Protein AF-W7CPM2-F1 (afdb_monomer)

Sequence (118 aa):
MKKMAGLLVVALLLMTVLVACGNESSSKESDKKEDKTLVVYSPNSENIVNTLIPMFEDETGIKVELVSAGTGELLKRISSEKDKPYADVMFGGLNKSKLTDENLFEKYTSKNEALYHN

Nearest PDB structures (foldseek):
  6wce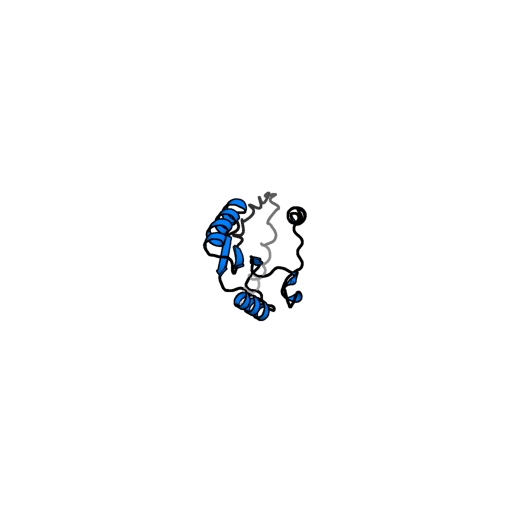-assembly1_A  TM=9.365E-01  e=3.443E-04  Actinobacillus pleuropneumoniae
  4r74-assembly4_D  TM=9.403E-01  e=7.827E-04  Actinobacillus pleuropneumoniae
  6ivy-assembly1_A  TM=9.474E-01  e=2.040E-03  Pseudomonas aeruginosa PAO1
  6g7q-assembly1_B  TM=8.764E-01  e=2.340E-03  Trichodesmium erythraeum IMS101
  4elq-assembly1_A  TM=9.195E-01  e=4.967E-03  Thermus thermophilus HB8

Organism: NCBI:txid1265861

Structure (mmCIF, N/CA/C/O backbone):
data_AF-W7CPM2-F1
#
_entry.id   AF-W7CPM2-F1
#
loop_
_atom_site.group_PDB
_atom_site.id
_atom_site.type_symbol
_atom_site.label_atom_id
_atom_site.label_alt_id
_atom_site.label_comp_id
_atom_site.label_asym_id
_atom_site.label_entity_id
_atom_site.label_seq_id
_atom_site.pdbx_PDB_ins_code
_atom_site.Cartn_x
_atom_site.Cartn_y
_atom_site.Cartn_z
_atom_site.occupancy
_atom_site.B_iso_or_equiv
_atom_site.auth_seq_id
_atom_site.auth_comp_id
_atom_site.auth_asym_id
_atom_site.auth_atom_id
_atom_site.pdbx_PDB_model_num
ATOM 1 N N . MET A 1 1 ? -58.188 -52.417 29.799 1.00 43.62 1 MET A N 1
ATOM 2 C CA . MET A 1 1 ? -57.808 -51.910 28.463 1.00 43.62 1 MET A CA 1
ATOM 3 C C . MET A 1 1 ? -56.679 -50.904 28.661 1.00 43.62 1 MET A C 1
ATOM 5 O O . MET A 1 1 ? -56.925 -49.798 29.107 1.00 43.62 1 MET A O 1
ATOM 9 N N . LYS A 1 2 ? -55.425 -51.356 28.528 1.00 46.09 2 LYS A N 1
ATOM 10 C CA . LYS A 1 2 ? -54.220 -50.741 29.133 1.00 46.09 2 LYS A CA 1
ATOM 11 C C . LYS A 1 2 ? -53.235 -50.186 28.084 1.00 46.09 2 LYS A C 1
ATOM 13 O O . LYS A 1 2 ? -52.028 -50.237 28.281 1.00 46.09 2 LYS A O 1
ATOM 18 N N . LYS A 1 3 ? -53.726 -49.751 26.919 1.00 52.34 3 LYS A N 1
ATOM 19 C CA . LYS A 1 3 ? -52.886 -49.446 25.742 1.00 52.34 3 LYS A CA 1
ATOM 20 C C . LYS A 1 3 ? -53.403 -48.237 24.939 1.00 52.34 3 LYS A C 1
ATOM 22 O O . LYS A 1 3 ? -53.434 -48.302 23.724 1.00 52.34 3 LYS A O 1
ATOM 27 N N . MET A 1 4 ? -53.876 -47.166 25.581 1.00 56.81 4 MET A N 1
ATOM 28 C CA . MET A 1 4 ? -54.359 -45.964 24.859 1.00 56.81 4 MET A CA 1
ATOM 29 C C . MET A 1 4 ? -53.960 -44.633 25.527 1.00 56.81 4 MET A C 1
ATOM 31 O O . MET A 1 4 ? -54.477 -43.587 25.168 1.00 56.81 4 MET A O 1
ATOM 35 N N . ALA A 1 5 ? -53.032 -44.641 26.491 1.00 50.94 5 ALA A N 1
ATOM 36 C CA . ALA A 1 5 ? -52.630 -43.427 27.217 1.00 50.94 5 ALA A CA 1
ATOM 37 C C . ALA A 1 5 ? -51.413 -42.694 26.606 1.00 50.94 5 ALA A C 1
ATOM 39 O O . ALA A 1 5 ? -50.994 -41.668 27.124 1.00 50.94 5 ALA A O 1
ATOM 40 N N . GLY A 1 6 ? -50.825 -43.213 25.521 1.00 49.91 6 GLY A N 1
ATOM 41 C CA . GLY A 1 6 ? -49.557 -42.709 24.973 1.00 49.91 6 GLY A CA 1
ATOM 42 C C . GLY A 1 6 ? -49.665 -41.650 23.871 1.00 49.91 6 GLY A C 1
ATOM 43 O O . GLY A 1 6 ? -48.640 -41.119 23.466 1.00 49.91 6 GLY A O 1
ATOM 44 N N . LEU A 1 7 ? -50.866 -41.340 23.366 1.00 49.47 7 LEU A N 1
ATOM 45 C CA . LEU A 1 7 ? -51.028 -40.533 22.143 1.00 49.47 7 LEU A CA 1
ATOM 46 C C . LEU A 1 7 ? -51.608 -39.124 22.369 1.00 49.47 7 LEU A C 1
ATOM 48 O O . LEU A 1 7 ? -51.931 -38.436 21.410 1.00 49.47 7 LEU A O 1
ATOM 52 N N . LEU A 1 8 ? -51.729 -38.673 23.621 1.00 48.66 8 LEU A N 1
ATOM 53 C CA . LEU A 1 8 ? -52.267 -37.341 23.952 1.00 48.66 8 LEU A CA 1
ATOM 54 C C . LEU A 1 8 ? -51.222 -36.354 24.498 1.00 48.66 8 LEU A C 1
ATOM 56 O O . LEU A 1 8 ? -51.525 -35.178 24.655 1.00 48.66 8 LEU A O 1
ATOM 60 N N . VAL A 1 9 ? -49.979 -36.791 24.725 1.00 51.22 9 VAL A N 1
ATOM 61 C CA . VAL A 1 9 ? -48.907 -35.930 25.270 1.00 51.22 9 VAL A CA 1
ATOM 62 C C . VAL A 1 9 ? -48.125 -35.192 24.169 1.00 51.22 9 VAL A C 1
ATOM 64 O O . VAL A 1 9 ? -47.523 -34.157 24.428 1.00 51.22 9 VAL A O 1
ATOM 67 N N . VAL A 1 10 ? -48.187 -35.651 22.914 1.00 51.94 10 VAL A N 1
ATOM 68 C CA . VAL A 1 10 ? -47.425 -35.057 21.792 1.00 51.94 10 VAL A CA 1
ATOM 69 C C . VAL A 1 10 ? -48.142 -33.857 21.147 1.00 51.94 10 VAL A C 1
ATOM 71 O O . VAL A 1 10 ? -47.500 -33.015 20.529 1.00 51.94 10 VAL A O 1
ATOM 74 N N . ALA A 1 11 ? -49.457 -33.709 21.339 1.00 49.94 11 ALA A N 1
ATOM 75 C CA . ALA A 1 11 ? -50.237 -32.622 20.733 1.00 49.94 11 ALA A CA 1
ATOM 76 C C . ALA A 1 11 ? -50.212 -31.300 21.530 1.00 49.94 11 ALA A C 1
ATOM 78 O O . ALA A 1 11 ? -50.612 -30.267 21.001 1.00 49.94 11 ALA A O 1
ATOM 79 N N . LEU A 1 12 ? -49.732 -31.305 22.780 1.00 48.59 12 LEU A N 1
ATOM 80 C CA . LEU A 1 12 ? -49.736 -30.117 23.647 1.00 48.59 12 LEU A CA 1
ATOM 81 C C . LEU A 1 12 ? -48.452 -29.269 23.570 1.00 48.59 12 LEU A C 1
ATOM 83 O O . LEU A 1 12 ? -48.414 -28.184 24.142 1.00 48.59 12 LEU A O 1
ATOM 87 N N . LEU A 1 13 ? -47.413 -29.727 22.861 1.00 49.66 13 LEU A N 1
ATOM 88 C CA . LEU A 1 13 ? -46.120 -29.027 22.766 1.00 49.66 13 LEU A CA 1
ATOM 89 C C . LEU A 1 13 ? -45.984 -28.075 21.562 1.00 49.66 13 LEU A C 1
ATOM 91 O O . LEU A 1 13 ? -44.937 -27.459 21.389 1.00 49.66 13 LEU A O 1
ATOM 95 N N . LEU A 1 14 ? -47.020 -27.926 20.733 1.00 52.00 14 LEU A N 1
ATOM 96 C CA . LEU A 1 14 ? -46.934 -27.215 19.447 1.00 52.00 14 LEU A CA 1
ATOM 97 C C . LEU A 1 14 ? -47.541 -25.797 19.433 1.00 52.00 14 LEU A C 1
ATOM 99 O O . LEU A 1 14 ? -47.642 -25.208 18.363 1.00 52.00 14 LEU A O 1
ATOM 103 N N . MET A 1 15 ? -47.924 -25.216 20.580 1.00 55.78 15 MET A N 1
ATOM 104 C CA . MET A 1 15 ? -48.653 -23.928 20.608 1.00 55.78 15 MET A CA 1
ATOM 105 C C . MET A 1 15 ? -47.973 -22.742 21.319 1.00 55.78 15 MET A C 1
ATOM 107 O O . MET A 1 15 ? -48.601 -21.696 21.448 1.00 55.78 15 MET A O 1
ATOM 111 N N . THR A 1 16 ? -46.706 -22.810 21.742 1.00 55.41 16 THR A N 1
ATOM 112 C CA . THR A 1 16 ? -46.106 -21.724 22.558 1.00 55.41 16 THR A CA 1
ATOM 113 C C . THR A 1 16 ? -45.045 -20.851 21.877 1.00 55.41 16 THR A C 1
ATOM 115 O O . THR A 1 16 ? -44.233 -20.270 22.586 1.00 55.41 16 THR A O 1
ATOM 118 N N . VAL A 1 17 ? -45.015 -20.694 20.544 1.00 55.47 17 VAL A N 1
ATOM 119 C CA . VAL A 1 17 ? -43.957 -19.868 19.898 1.00 55.47 17 VAL A CA 1
ATOM 120 C C . VAL A 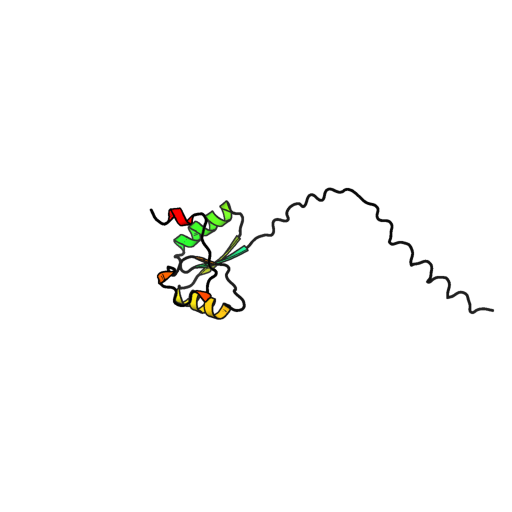1 17 ? -44.443 -18.659 19.088 1.00 55.47 17 VAL A C 1
ATOM 122 O O . VAL A 1 17 ? -43.673 -18.085 18.330 1.00 55.47 17 VAL A O 1
ATOM 125 N N . LEU A 1 18 ? -45.689 -18.206 19.255 1.00 52.84 18 LEU A N 1
ATOM 126 C CA . LEU A 1 18 ? -46.211 -17.042 18.512 1.00 52.84 18 LEU A CA 1
ATOM 127 C C . LEU A 1 18 ? -46.810 -15.950 19.410 1.00 52.84 18 LEU A C 1
ATOM 129 O O . LEU A 1 18 ? -47.837 -15.366 19.085 1.00 52.84 18 LEU A O 1
ATOM 133 N N . VAL A 1 19 ? -46.149 -15.642 20.529 1.00 59.84 19 VAL A N 1
ATOM 134 C CA . VAL A 1 19 ? -46.369 -14.384 21.263 1.00 59.84 19 VAL A CA 1
ATOM 135 C C . VAL A 1 19 ? -45.017 -13.829 21.709 1.00 59.84 19 VAL A C 1
ATOM 137 O O . VAL A 1 19 ? -44.574 -14.033 22.833 1.00 59.84 19 VAL A O 1
ATOM 140 N N . ALA A 1 20 ? -44.356 -13.118 20.801 1.00 48.28 20 ALA A N 1
ATOM 141 C CA . ALA A 1 20 ? -43.411 -12.069 21.158 1.00 48.28 20 ALA A CA 1
ATOM 142 C C . ALA A 1 20 ? -43.909 -10.800 20.465 1.00 48.28 20 ALA A C 1
ATOM 144 O O . ALA A 1 20 ? -43.677 -10.574 19.279 1.00 48.28 20 ALA A O 1
ATOM 145 N N . CYS A 1 21 ? -44.719 -10.058 21.220 1.00 51.09 21 CYS A N 1
ATOM 146 C CA . CYS A 1 21 ? -45.220 -8.738 20.884 1.00 51.09 21 CYS A CA 1
ATOM 147 C C . CYS A 1 21 ? -44.100 -7.818 20.409 1.00 51.09 21 CYS A C 1
ATOM 149 O O . CYS A 1 21 ? -42.950 -7.929 20.837 1.00 51.09 21 CYS A O 1
ATOM 151 N N . GLY A 1 22 ? -44.502 -6.847 19.590 1.00 54.41 22 GLY A N 1
ATOM 152 C CA . GLY A 1 22 ? -43.703 -5.675 19.309 1.00 54.41 22 GLY A CA 1
ATOM 153 C C . GLY A 1 22 ? -43.151 -5.077 20.597 1.00 54.41 22 GLY A C 1
ATOM 154 O O . GLY A 1 22 ? -43.870 -4.859 21.571 1.00 54.41 22 GLY A O 1
ATOM 155 N N . ASN A 1 23 ? -41.857 -4.810 20.559 1.00 41.62 23 ASN A N 1
ATOM 156 C CA . ASN A 1 23 ? -41.255 -3.789 21.374 1.00 41.62 23 ASN A CA 1
ATOM 157 C C . ASN A 1 23 ? -40.518 -2.886 20.400 1.00 41.62 23 ASN A C 1
ATOM 159 O O . ASN A 1 23 ? -39.572 -3.303 19.732 1.00 41.62 23 ASN A O 1
ATOM 163 N N . GLU A 1 24 ? -41.017 -1.664 20.309 1.00 51.41 24 GLU A N 1
ATOM 164 C CA . GLU A 1 24 ? -40.387 -0.499 19.715 1.00 51.41 24 GLU A CA 1
ATOM 165 C C . GLU A 1 24 ? -39.108 -0.216 20.515 1.00 51.41 24 GLU A C 1
ATOM 167 O O . GLU A 1 24 ? -39.029 0.643 21.384 1.00 51.41 24 GLU A O 1
ATOM 172 N N . SER A 1 25 ? -38.107 -1.061 20.309 1.00 37.50 25 SER A N 1
ATOM 173 C CA . SER A 1 25 ? -36.750 -0.822 20.747 1.00 37.50 25 SER A CA 1
ATOM 174 C C . SER A 1 25 ? -36.068 -0.244 19.539 1.00 37.50 25 SER A C 1
ATOM 176 O O . SER A 1 25 ? -35.702 -0.978 18.625 1.00 37.50 25 SER A O 1
ATOM 178 N N . SER A 1 26 ? -35.940 1.080 19.539 1.00 44.62 26 SER A N 1
ATOM 179 C CA . SER A 1 26 ? -34.901 1.781 18.809 1.00 44.62 26 SER A CA 1
ATOM 180 C C . SER A 1 26 ? -33.600 1.030 19.053 1.00 44.62 26 SER A C 1
ATOM 182 O O . SER A 1 26 ? -32.915 1.246 20.057 1.00 44.62 26 SER A O 1
ATOM 184 N N . SER A 1 27 ? -33.282 0.101 18.156 1.00 40.88 27 SER A N 1
ATOM 185 C CA . SER A 1 27 ? -31.939 -0.391 17.980 1.00 40.88 27 SER A CA 1
ATOM 186 C C . SER A 1 27 ? -31.174 0.851 17.572 1.00 40.88 27 SER A C 1
ATOM 188 O O . SER A 1 27 ? -31.140 1.233 16.405 1.00 40.88 27 SER A O 1
ATOM 190 N N . LYS A 1 28 ? -30.602 1.529 18.572 1.00 45.47 28 LYS A N 1
ATOM 191 C CA . LYS A 1 28 ? -29.300 2.141 18.396 1.00 45.47 28 LYS A CA 1
ATOM 192 C C . LYS A 1 28 ? -28.450 1.008 17.854 1.00 45.47 28 LYS A C 1
ATOM 194 O O . LYS A 1 28 ? -27.941 0.184 18.609 1.00 45.47 28 LYS A O 1
ATOM 199 N N . GLU A 1 29 ? -28.408 0.936 16.533 1.00 42.84 29 GLU A N 1
ATOM 200 C CA . GLU A 1 29 ? -27.273 0.456 15.788 1.00 42.84 29 GLU A CA 1
ATOM 201 C C . GLU A 1 29 ? -26.127 1.320 16.305 1.00 42.84 29 GLU A C 1
ATOM 203 O O . GLU A 1 29 ? -25.846 2.417 15.839 1.00 42.84 29 GLU A O 1
ATOM 208 N N . SER A 1 30 ? -25.576 0.907 17.446 1.00 44.12 30 SER A N 1
ATOM 209 C CA . SER A 1 30 ? -24.207 1.211 17.765 1.00 44.12 30 SER A CA 1
ATOM 210 C C . SER A 1 30 ? -23.471 0.614 16.589 1.00 44.12 30 SER A C 1
ATOM 212 O O . SER A 1 30 ? -23.345 -0.614 16.539 1.00 44.12 30 SER A O 1
ATOM 214 N N . ASP A 1 31 ? -23.127 1.466 15.621 1.00 49.66 31 ASP A N 1
ATOM 215 C CA . ASP A 1 31 ? -22.170 1.176 14.571 1.00 49.66 31 ASP A CA 1
ATOM 216 C C . ASP A 1 31 ? -21.072 0.359 15.239 1.00 49.66 31 ASP A C 1
ATOM 218 O O . ASP A 1 31 ? -20.265 0.880 16.020 1.00 49.66 31 ASP A O 1
ATOM 222 N N . LYS A 1 32 ? -21.095 -0.961 15.031 1.00 50.62 32 LYS A N 1
ATOM 223 C CA . LYS A 1 32 ? -19.922 -1.763 15.314 1.00 50.62 32 LYS A CA 1
ATOM 224 C C . LYS A 1 32 ? -18.904 -1.147 14.379 1.00 50.62 32 LYS A C 1
ATOM 226 O O . LYS A 1 32 ? -19.011 -1.322 13.170 1.00 50.62 32 LYS A O 1
ATOM 231 N N . LYS A 1 33 ? -17.975 -0.366 14.935 1.00 58.69 33 LYS A N 1
ATOM 232 C CA . LYS A 1 33 ? -16.716 -0.064 14.272 1.00 58.69 33 LYS A CA 1
ATOM 233 C C . LYS A 1 33 ? -16.137 -1.432 13.936 1.00 58.69 33 LYS A C 1
ATOM 235 O O . LYS A 1 33 ? -15.576 -2.095 14.799 1.00 58.69 33 LYS A O 1
ATOM 240 N N . GLU A 1 34 ? -16.408 -1.913 12.729 1.00 66.62 34 GLU A N 1
ATOM 241 C CA . GLU A 1 34 ? -15.594 -2.957 12.149 1.00 66.62 34 GLU A CA 1
ATOM 242 C C . GLU A 1 34 ? -14.190 -2.377 12.140 1.00 66.62 34 GLU A C 1
ATOM 244 O O . GLU A 1 34 ? -13.969 -1.281 11.615 1.00 66.62 34 GLU A O 1
ATOM 249 N N . ASP A 1 35 ? -13.277 -3.067 12.813 1.00 74.38 35 ASP A N 1
ATOM 250 C CA . ASP A 1 35 ? -11.861 -2.759 12.749 1.00 74.38 35 ASP A CA 1
ATOM 251 C C . ASP A 1 35 ? -11.441 -2.970 11.291 1.00 74.38 35 ASP A C 1
ATOM 253 O O . ASP A 1 35 ? -11.225 -4.091 10.831 1.00 74.38 35 ASP A O 1
ATOM 257 N N . LYS A 1 36 ? -11.451 -1.878 10.522 1.00 88.06 36 LYS A N 1
ATOM 258 C CA . LYS A 1 36 ? -11.094 -1.877 9.106 1.00 88.06 36 LYS A CA 1
ATOM 259 C C . LYS A 1 36 ? -9.578 -1.920 9.011 1.00 88.06 36 LYS A C 1
ATOM 261 O O . LYS A 1 36 ? -8.909 -0.982 9.446 1.00 88.06 36 LYS A O 1
ATOM 266 N N . THR A 1 37 ? -9.066 -2.991 8.418 1.00 97.12 37 THR A N 1
ATOM 267 C CA . THR A 1 37 ? -7.659 -3.124 8.039 1.00 97.12 37 THR A CA 1
ATOM 268 C C . THR A 1 37 ? -7.532 -2.949 6.531 1.00 97.12 37 THR A C 1
ATOM 270 O O . THR A 1 37 ? -8.320 -3.517 5.782 1.00 97.12 37 THR A O 1
ATOM 273 N N . LEU A 1 38 ? -6.547 -2.163 6.108 1.00 98.00 38 LEU A N 1
ATOM 274 C CA . LEU A 1 38 ? -6.133 -1.952 4.728 1.00 98.00 38 LEU A CA 1
ATOM 275 C C . LEU A 1 38 ? -4.779 -2.637 4.513 1.00 98.00 38 LEU A C 1
ATOM 277 O O . LEU A 1 38 ? -3.795 -2.287 5.168 1.00 98.00 38 LEU A O 1
ATOM 281 N N . VAL A 1 39 ? -4.706 -3.586 3.587 1.00 98.44 39 VAL A N 1
ATOM 282 C CA . VAL A 1 39 ? -3.462 -4.261 3.212 1.00 98.44 39 VAL A CA 1
ATOM 283 C C . VAL A 1 39 ? -2.775 -3.469 2.100 1.00 98.44 39 VAL A C 1
ATOM 285 O O . VAL A 1 39 ? -3.301 -3.307 0.996 1.00 98.44 39 VAL A O 1
ATOM 288 N N . VAL A 1 40 ? -1.571 -2.976 2.383 1.00 98.38 40 VAL A N 1
ATOM 289 C CA . VAL A 1 40 ? -0.820 -2.071 1.509 1.00 98.38 40 VAL A CA 1
ATOM 290 C C . VAL A 1 40 ? 0.460 -2.738 1.030 1.00 98.38 40 VAL A C 1
ATOM 292 O O . VAL A 1 40 ? 1.333 -3.096 1.821 1.00 98.38 40 VAL A O 1
ATOM 295 N N . TYR A 1 41 ? 0.619 -2.835 -0.287 1.00 98.25 41 TYR A N 1
ATOM 296 C CA . TYR A 1 41 ? 1.892 -3.180 -0.919 1.00 98.25 41 TYR A CA 1
ATOM 297 C C . TYR A 1 41 ? 2.666 -1.904 -1.222 1.00 98.25 41 TYR A C 1
ATOM 299 O O . TYR A 1 41 ? 2.148 -1.020 -1.903 1.00 98.25 41 TYR A O 1
ATOM 307 N N . SER A 1 42 ? 3.909 -1.780 -0.755 1.00 98.06 42 SER A N 1
ATOM 308 C CA . SER A 1 42 ? 4.696 -0.572 -1.023 1.00 98.06 42 SER A CA 1
ATOM 309 C C . SER A 1 42 ? 6.178 -0.853 -1.267 1.00 98.06 42 SER A C 1
ATOM 311 O O . SER A 1 42 ? 6.803 -1.550 -0.474 1.00 98.06 42 SER A O 1
ATOM 313 N N . PRO A 1 43 ? 6.771 -0.275 -2.329 1.00 97.56 43 PRO A N 1
ATOM 314 C CA . PRO A 1 43 ? 8.215 -0.243 -2.526 1.00 97.56 43 PRO A CA 1
ATOM 315 C C . PRO A 1 43 ? 8.863 1.042 -1.992 1.00 97.56 43 PRO A C 1
ATOM 317 O O . PRO A 1 43 ? 10.035 1.298 -2.271 1.00 97.56 43 PRO A O 1
ATOM 320 N N . ASN A 1 44 ? 8.106 1.899 -1.300 1.00 97.75 44 ASN A N 1
ATOM 321 C CA . ASN A 1 44 ? 8.642 3.135 -0.742 1.00 97.75 44 ASN A CA 1
ATOM 322 C C . ASN A 1 44 ? 9.680 2.845 0.350 1.00 97.75 44 ASN A C 1
ATOM 324 O O . ASN A 1 44 ? 9.673 1.792 0.985 1.00 97.75 44 ASN A O 1
ATOM 328 N N . SER A 1 45 ? 10.572 3.809 0.584 1.00 97.31 45 SER A N 1
ATOM 329 C CA . SER A 1 45 ? 11.560 3.697 1.655 1.00 97.31 45 SER A CA 1
ATOM 330 C C . SER A 1 45 ? 10.888 3.623 3.026 1.00 97.31 45 SER A C 1
ATOM 332 O O . SER A 1 45 ? 9.821 4.204 3.237 1.00 97.31 45 SER A O 1
ATOM 334 N N . GLU A 1 46 ? 11.561 2.976 3.980 1.00 96.25 46 GLU A N 1
ATOM 335 C CA . GLU A 1 46 ? 11.094 2.862 5.368 1.00 96.25 46 GLU A CA 1
ATOM 336 C C . GLU A 1 46 ? 10.723 4.220 5.972 1.00 96.25 46 GLU A C 1
ATOM 338 O O . GLU A 1 46 ? 9.700 4.344 6.634 1.00 96.25 46 GLU A O 1
ATOM 343 N N . ASN A 1 47 ? 11.502 5.267 5.681 1.00 97.69 47 ASN A N 1
ATOM 344 C CA . ASN A 1 47 ? 11.224 6.614 6.178 1.00 97.69 47 ASN A CA 1
ATOM 345 C C . ASN A 1 47 ? 9.857 7.150 5.708 1.00 97.69 47 ASN A C 1
ATOM 347 O O . ASN A 1 47 ? 9.136 7.772 6.483 1.00 97.69 47 ASN A O 1
ATOM 351 N N . ILE A 1 48 ? 9.481 6.898 4.449 1.00 97.31 48 ILE A N 1
ATOM 352 C CA . ILE A 1 48 ? 8.189 7.339 3.908 1.00 97.31 48 ILE A CA 1
ATOM 353 C C . ILE A 1 48 ? 7.053 6.564 4.577 1.00 97.31 48 ILE A C 1
ATOM 355 O O . ILE A 1 48 ? 6.114 7.176 5.083 1.00 97.31 48 ILE A O 1
ATOM 359 N N . VAL A 1 49 ? 7.133 5.231 4.608 1.00 97.38 49 VAL A N 1
ATOM 360 C CA . VAL A 1 49 ? 6.040 4.400 5.142 1.00 97.38 49 VAL A CA 1
ATOM 361 C C . VAL A 1 49 ? 5.874 4.568 6.653 1.00 97.38 49 VAL A C 1
ATOM 363 O O . VAL A 1 49 ? 4.748 4.728 7.110 1.00 97.38 49 VAL A O 1
ATOM 366 N N . ASN A 1 50 ? 6.968 4.664 7.416 1.00 96.38 50 ASN A N 1
ATOM 367 C CA . ASN A 1 50 ? 6.929 4.872 8.869 1.00 96.38 50 ASN A CA 1
ATOM 368 C C . ASN A 1 50 ? 6.446 6.273 9.261 1.00 96.38 50 ASN A C 1
ATOM 370 O O . ASN A 1 50 ? 6.073 6.484 10.410 1.00 96.38 50 ASN A O 1
ATOM 374 N N . THR A 1 51 ? 6.452 7.227 8.327 1.00 97.75 51 THR A N 1
ATOM 375 C CA . THR A 1 51 ? 5.890 8.564 8.549 1.00 97.75 51 THR A CA 1
ATOM 376 C C . THR A 1 51 ? 4.416 8.604 8.162 1.00 97.75 51 THR A C 1
ATOM 378 O O . THR A 1 51 ? 3.575 9.035 8.945 1.00 97.75 51 THR A O 1
ATOM 381 N N . LEU A 1 52 ? 4.086 8.148 6.952 1.00 97.94 52 LEU A N 1
ATOM 382 C CA . LEU A 1 52 ? 2.755 8.343 6.381 1.00 97.94 52 LEU A CA 1
ATOM 383 C C . LEU A 1 52 ? 1.717 7.349 6.899 1.00 97.94 52 LEU A C 1
ATOM 385 O O . LEU A 1 52 ? 0.559 7.731 7.042 1.00 97.94 52 LEU A O 1
ATOM 389 N N . ILE A 1 53 ? 2.103 6.100 7.184 1.00 98.06 53 ILE A N 1
ATOM 390 C CA . ILE A 1 53 ? 1.151 5.098 7.680 1.00 98.06 53 ILE A CA 1
ATOM 391 C C . ILE A 1 53 ? 0.580 5.520 9.038 1.00 98.06 53 ILE A C 1
ATOM 393 O O . ILE A 1 53 ? -0.642 5.597 9.122 1.00 98.06 53 ILE A O 1
ATOM 397 N N . PRO A 1 54 ? 1.385 5.883 10.061 1.00 97.94 54 PRO A N 1
ATOM 398 C CA . PRO A 1 54 ? 0.828 6.335 11.335 1.00 97.94 54 PRO A CA 1
ATOM 399 C C . PRO A 1 54 ? -0.096 7.545 11.186 1.00 97.94 54 PRO A C 1
ATOM 401 O O . PRO A 1 54 ? -1.181 7.553 11.750 1.00 97.94 54 PRO A O 1
ATOM 404 N N . MET A 1 55 ? 0.281 8.526 10.356 1.00 98.12 55 MET A N 1
ATOM 405 C CA . MET A 1 55 ? -0.570 9.691 10.089 1.00 98.12 55 MET A CA 1
ATOM 406 C C . MET A 1 55 ? -1.915 9.294 9.468 1.00 98.12 55 MET A C 1
ATOM 408 O O . MET A 1 55 ? -2.954 9.814 9.868 1.00 98.12 55 MET A O 1
ATOM 412 N N . PHE A 1 56 ? -1.907 8.363 8.511 1.00 97.62 56 PHE A N 1
ATOM 413 C CA . PHE A 1 56 ? -3.127 7.847 7.897 1.00 97.62 56 PHE A CA 1
ATOM 414 C C . PHE A 1 56 ? -3.991 7.071 8.900 1.00 97.62 56 PHE A C 1
ATOM 416 O O . PHE A 1 56 ? -5.208 7.273 8.935 1.00 97.62 56 PHE A O 1
ATOM 423 N N . GLU A 1 57 ? -3.387 6.206 9.721 1.00 97.19 57 GLU A N 1
ATOM 424 C CA . GLU A 1 57 ? -4.116 5.466 10.757 1.00 97.19 57 GLU A CA 1
ATOM 425 C C . GLU A 1 57 ? -4.747 6.413 11.786 1.00 97.19 57 GLU A C 1
ATOM 427 O O . GLU A 1 57 ? -5.902 6.219 12.163 1.00 97.19 57 GLU A O 1
ATOM 432 N N . ASP A 1 58 ? -4.021 7.449 12.208 1.00 97.31 58 ASP A N 1
ATOM 433 C CA . ASP A 1 58 ? -4.491 8.438 13.181 1.00 97.31 58 ASP A CA 1
ATOM 434 C C . ASP A 1 58 ? -5.641 9.290 12.621 1.00 97.31 58 ASP A C 1
ATOM 436 O O . ASP A 1 58 ? -6.621 9.552 13.323 1.00 97.31 58 ASP A O 1
ATOM 440 N N . GLU A 1 59 ? -5.555 9.705 11.353 1.00 96.94 59 GLU A N 1
ATOM 441 C CA . GLU A 1 59 ? -6.575 10.543 10.710 1.00 96.94 59 GLU A CA 1
ATOM 442 C C . GLU A 1 59 ? -7.860 9.763 10.396 1.00 96.94 59 GLU A C 1
ATOM 444 O O . GLU A 1 59 ? -8.968 10.287 10.532 1.00 96.94 59 GLU A O 1
ATOM 449 N N . THR A 1 60 ? -7.730 8.506 9.968 1.00 95.88 60 THR A N 1
ATOM 450 C CA . THR A 1 60 ? -8.864 7.725 9.445 1.00 95.88 60 THR A CA 1
ATOM 451 C C . THR A 1 60 ? -9.411 6.698 10.431 1.00 95.88 60 THR A C 1
ATOM 453 O O . THR A 1 60 ? -10.558 6.261 10.299 1.00 95.88 60 THR A O 1
ATOM 456 N N . GLY A 1 61 ? -8.608 6.290 11.415 1.00 95.88 61 GLY A N 1
ATOM 457 C CA . GLY A 1 61 ? -8.888 5.155 12.290 1.00 95.88 61 GLY A CA 1
ATOM 458 C C . GLY A 1 61 ? -8.800 3.787 11.601 1.00 95.88 61 GLY A C 1
ATOM 459 O O . GLY A 1 61 ? -9.220 2.801 12.205 1.00 95.88 61 GLY A O 1
ATOM 460 N N . ILE A 1 62 ? -8.307 3.716 10.360 1.00 96.88 62 ILE A N 1
ATOM 461 C CA . ILE A 1 62 ? -8.108 2.473 9.598 1.00 96.88 62 ILE A CA 1
ATOM 462 C C . ILE A 1 62 ? -6.719 1.926 9.917 1.00 96.88 62 ILE A C 1
ATOM 464 O O . ILE A 1 62 ? -5.744 2.671 9.871 1.00 96.88 62 ILE A O 1
ATOM 468 N N . LYS A 1 63 ? -6.614 0.630 10.216 1.00 97.81 63 LYS A N 1
ATOM 469 C CA . LYS A 1 63 ? -5.320 -0.034 10.422 1.00 97.81 63 LYS A CA 1
ATOM 470 C C . LYS A 1 63 ? -4.676 -0.421 9.106 1.00 97.81 63 LYS A C 1
ATOM 472 O O . LYS A 1 63 ? -5.376 -0.771 8.164 1.00 97.81 63 LYS A O 1
ATOM 477 N N . VAL A 1 64 ? -3.353 -0.374 9.037 1.00 98.25 64 VAL A N 1
ATOM 478 C CA . VAL A 1 64 ? -2.593 -0.718 7.838 1.00 98.25 64 VAL A CA 1
ATOM 479 C C . VAL A 1 64 ? -1.740 -1.950 8.097 1.00 98.25 64 VAL A C 1
ATOM 481 O O . VAL A 1 64 ? -0.866 -1.962 8.962 1.00 98.25 64 VAL A O 1
ATOM 484 N N . GLU A 1 65 ? -1.954 -2.979 7.286 1.00 98.38 65 GLU A N 1
ATOM 485 C CA . GLU A 1 65 ? -1.018 -4.087 7.157 1.00 98.38 65 GLU A CA 1
ATOM 486 C C . GLU A 1 65 ? -0.070 -3.795 5.990 1.00 98.38 65 GLU A C 1
ATOM 488 O O . GLU A 1 65 ? -0.475 -3.788 4.829 1.00 98.38 65 GLU A O 1
ATOM 493 N N . LEU A 1 66 ? 1.202 -3.537 6.287 1.00 98.38 66 LEU A N 1
ATOM 494 C CA . LEU A 1 66 ? 2.204 -3.231 5.270 1.00 98.38 66 LEU A CA 1
ATOM 495 C C . LEU A 1 66 ? 2.949 -4.492 4.820 1.00 98.38 66 LEU A C 1
ATOM 497 O O . LEU A 1 66 ? 3.581 -5.174 5.626 1.00 98.38 66 LEU A O 1
ATOM 501 N N . VAL A 1 67 ? 3.000 -4.713 3.507 1.00 98.38 67 VAL A N 1
ATOM 502 C CA . VAL A 1 67 ? 3.961 -5.618 2.866 1.00 98.38 67 VAL A CA 1
ATOM 503 C C . VAL A 1 67 ? 4.924 -4.784 2.026 1.00 98.38 67 VAL A C 1
ATOM 505 O O . VAL A 1 67 ? 4.541 -4.155 1.036 1.00 98.38 67 VAL A O 1
ATOM 508 N N . SER A 1 68 ? 6.192 -4.777 2.435 1.00 97.75 68 SER A N 1
ATOM 509 C CA . SER A 1 68 ? 7.254 -4.021 1.771 1.00 97.75 68 SER A CA 1
ATOM 510 C C . SER A 1 68 ? 8.139 -4.937 0.933 1.00 97.75 68 SER A C 1
ATOM 512 O O . SER A 1 68 ? 8.639 -5.945 1.432 1.00 97.75 68 SER A O 1
ATOM 514 N N . ALA A 1 69 ? 8.321 -4.597 -0.343 1.00 98.00 69 ALA A N 1
ATOM 515 C CA . ALA A 1 69 ? 9.240 -5.273 -1.259 1.00 98.00 69 ALA A CA 1
ATOM 516 C C . ALA A 1 69 ? 9.548 -4.376 -2.468 1.00 98.00 69 ALA A C 1
ATOM 518 O O . ALA A 1 69 ? 8.925 -3.334 -2.667 1.00 98.00 69 ALA A O 1
ATOM 519 N N . GLY A 1 70 ? 10.497 -4.774 -3.318 1.00 96.88 70 GLY A N 1
ATOM 520 C CA . GLY A 1 70 ? 10.824 -4.010 -4.525 1.00 96.88 70 GLY A CA 1
ATOM 521 C C . GLY A 1 70 ? 9.669 -3.967 -5.536 1.00 96.88 70 GLY A C 1
ATOM 522 O O . GLY A 1 70 ? 8.909 -4.923 -5.672 1.00 96.88 70 GLY A O 1
ATOM 523 N N . THR A 1 71 ? 9.573 -2.890 -6.324 1.00 95.19 71 THR A N 1
ATOM 524 C CA . THR A 1 71 ? 8.490 -2.679 -7.309 1.00 95.19 71 THR A CA 1
ATOM 525 C C . THR A 1 71 ? 8.253 -3.887 -8.220 1.00 95.19 71 THR A C 1
ATOM 527 O O . THR A 1 71 ? 7.116 -4.303 -8.413 1.00 95.19 71 THR A O 1
ATOM 530 N N . GLY A 1 72 ? 9.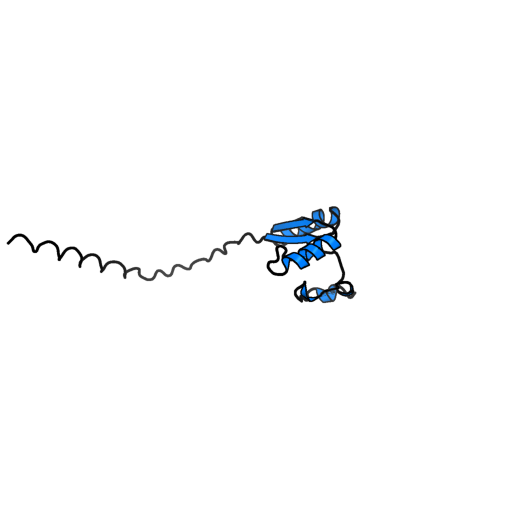318 -4.476 -8.775 1.00 93.94 72 GLY A N 1
ATOM 531 C CA . GLY A 1 72 ? 9.197 -5.627 -9.674 1.00 93.94 72 GLY A CA 1
ATOM 532 C C . GLY A 1 72 ? 8.721 -6.907 -8.980 1.00 93.94 72 GLY A C 1
ATOM 533 O O . GLY A 1 72 ? 8.083 -7.741 -9.615 1.00 93.94 72 GLY A O 1
ATOM 534 N N . GLU A 1 73 ? 9.010 -7.064 -7.689 1.00 96.56 73 GLU A N 1
ATOM 535 C CA . GLU A 1 73 ? 8.531 -8.191 -6.887 1.00 96.56 73 GLU A CA 1
ATOM 536 C C . GLU A 1 73 ? 7.046 -8.029 -6.560 1.00 96.56 73 GLU A C 1
ATOM 538 O O . GLU A 1 73 ? 6.263 -8.945 -6.807 1.00 96.56 73 GLU A O 1
ATOM 543 N N . LEU A 1 74 ? 6.639 -6.834 -6.123 1.00 97.00 74 LEU A N 1
ATOM 544 C CA . LEU A 1 74 ? 5.236 -6.522 -5.849 1.00 97.00 74 LEU A CA 1
ATOM 545 C C . LEU A 1 74 ? 4.363 -6.656 -7.102 1.00 97.00 74 LEU A C 1
ATOM 547 O O . LEU A 1 74 ? 3.292 -7.246 -7.028 1.00 97.00 74 LEU A O 1
ATOM 551 N N . LEU A 1 75 ? 4.827 -6.202 -8.271 1.00 94.75 75 LEU A N 1
ATOM 552 C CA . LEU A 1 75 ? 4.081 -6.365 -9.528 1.00 94.75 75 LEU A CA 1
ATOM 553 C C . LEU A 1 75 ? 3.930 -7.834 -9.941 1.00 94.75 75 LEU A C 1
ATOM 555 O O . LEU A 1 75 ? 2.863 -8.236 -10.405 1.00 94.75 75 LEU A O 1
ATOM 559 N N . LYS A 1 76 ? 4.971 -8.657 -9.750 1.00 95.12 76 LYS A N 1
ATOM 560 C CA . LYS A 1 76 ? 4.863 -10.109 -9.966 1.00 95.12 76 LYS A CA 1
ATOM 561 C C . LYS A 1 76 ? 3.839 -10.726 -9.022 1.00 95.12 76 LYS A C 1
ATOM 563 O O . LYS A 1 76 ? 3.050 -11.560 -9.458 1.00 95.12 76 LYS A O 1
ATOM 568 N N . ARG A 1 77 ? 3.834 -10.294 -7.760 1.00 97.38 77 ARG A N 1
ATOM 569 C CA . ARG A 1 77 ? 2.891 -10.765 -6.750 1.00 97.38 77 ARG A CA 1
ATOM 570 C C . ARG A 1 77 ? 1.451 -10.394 -7.105 1.00 97.38 77 ARG A C 1
ATOM 572 O O . ARG A 1 77 ? 0.631 -11.300 -7.211 1.00 97.38 77 ARG A O 1
ATOM 579 N N . ILE A 1 78 ? 1.187 -9.127 -7.435 1.00 96.12 78 ILE A N 1
ATOM 580 C CA . ILE A 1 78 ? -0.116 -8.643 -7.931 1.00 96.12 78 ILE A CA 1
ATOM 581 C C . ILE A 1 78 ? -0.580 -9.480 -9.128 1.00 96.12 78 ILE A C 1
ATOM 583 O O . ILE A 1 78 ? -1.700 -9.981 -9.145 1.00 96.12 78 ILE A O 1
ATOM 587 N N . SER A 1 79 ? 0.302 -9.714 -10.105 1.00 95.19 79 SER A N 1
ATOM 588 C CA . SER A 1 79 ? -0.032 -10.553 -11.258 1.00 95.19 79 SER A CA 1
ATOM 589 C C . SER A 1 79 ? -0.350 -12.003 -10.884 1.00 95.19 79 SER A C 1
ATOM 591 O O . SER A 1 79 ? -1.200 -12.609 -11.536 1.00 95.19 79 SER A O 1
ATOM 593 N N . SER A 1 80 ? 0.338 -12.582 -9.896 1.00 97.19 80 SER A N 1
ATOM 594 C CA . SER A 1 80 ? 0.105 -13.964 -9.453 1.00 97.19 80 SER A CA 1
ATOM 595 C C . SER A 1 80 ? -1.133 -14.117 -8.569 1.00 97.19 80 SER A C 1
ATOM 597 O O . SER A 1 80 ? -1.749 -15.178 -8.560 1.00 97.19 80 SER A O 1
ATOM 599 N N . GLU A 1 81 ? -1.506 -13.058 -7.854 1.00 97.25 81 GLU A N 1
ATOM 600 C CA . GLU A 1 81 ? -2.637 -13.024 -6.928 1.00 97.25 81 GLU A CA 1
ATOM 601 C C . GLU A 1 81 ? -3.913 -12.478 -7.582 1.00 97.25 81 GLU A C 1
ATOM 603 O O . GLU A 1 81 ? -4.938 -12.415 -6.925 1.00 97.25 81 GLU A O 1
ATOM 608 N N . LYS A 1 82 ? -3.898 -12.117 -8.870 1.00 94.75 82 LYS A N 1
ATOM 609 C CA . LYS A 1 82 ? -5.023 -11.461 -9.566 1.00 94.75 82 LYS A CA 1
ATOM 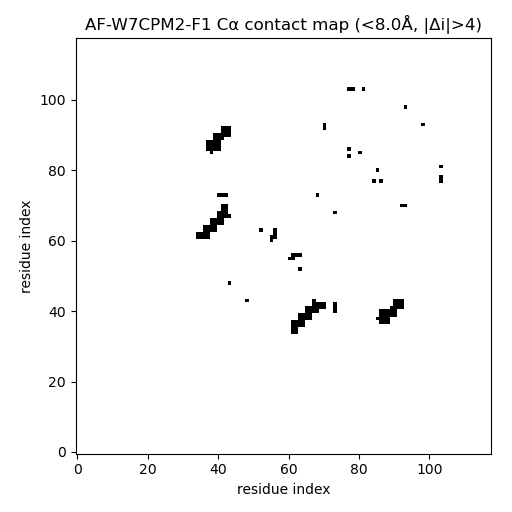610 C C . LYS A 1 82 ? -6.394 -12.139 -9.394 1.00 94.75 82 LYS A C 1
ATOM 612 O O . LYS A 1 82 ? -7.408 -11.454 -9.370 1.00 94.75 82 LYS A O 1
ATOM 617 N N . ASP A 1 83 ? -6.430 -13.468 -9.273 1.00 96.25 83 ASP A N 1
ATOM 618 C CA . ASP A 1 83 ? -7.676 -14.234 -9.122 1.00 96.25 83 ASP A CA 1
ATOM 619 C C . ASP A 1 83 ? -8.178 -14.243 -7.664 1.00 96.25 83 ASP A C 1
ATOM 621 O O . ASP A 1 83 ? -9.344 -14.539 -7.398 1.00 96.25 83 ASP A O 1
ATOM 625 N N . LYS A 1 84 ? -7.296 -13.928 -6.708 1.00 97.50 84 LYS A N 1
ATOM 626 C CA . LYS A 1 84 ? -7.588 -13.779 -5.279 1.00 97.50 84 LYS A CA 1
ATOM 627 C C . LYS A 1 84 ? -6.605 -12.773 -4.645 1.00 97.50 84 LYS A C 1
ATOM 629 O O . LYS A 1 84 ? -5.654 -13.208 -3.985 1.00 97.50 84 LYS A O 1
ATOM 634 N N . PRO A 1 85 ? -6.802 -11.458 -4.863 1.00 96.94 85 PRO A N 1
ATOM 635 C CA . PRO A 1 85 ? -5.861 -10.439 -4.407 1.00 96.94 85 PRO A CA 1
ATOM 636 C C . PRO A 1 85 ? -5.688 -10.468 -2.887 1.00 96.94 85 PRO A C 1
ATOM 638 O O . PRO A 1 85 ? -6.671 -10.614 -2.158 1.00 96.94 85 PRO A O 1
ATOM 641 N N . TYR A 1 86 ? -4.447 -10.347 -2.410 1.00 97.94 86 TYR A N 1
ATOM 642 C CA . TYR A 1 86 ? -4.170 -10.198 -0.979 1.00 97.94 86 TYR A CA 1
ATOM 643 C C . TYR A 1 86 ? -4.123 -8.731 -0.543 1.00 97.94 86 TYR A C 1
ATOM 645 O O . TYR A 1 86 ? -4.536 -8.406 0.564 1.00 97.94 86 TYR A O 1
ATOM 653 N N . ALA A 1 87 ? -3.583 -7.861 -1.398 1.00 98.00 87 ALA A N 1
ATOM 654 C CA . ALA A 1 87 ? -3.476 -6.432 -1.134 1.00 98.00 87 ALA A CA 1
ATOM 655 C C 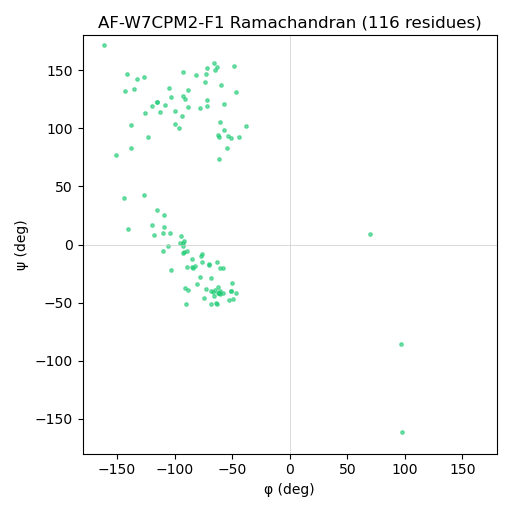. ALA A 1 87 ? -4.676 -5.660 -1.676 1.00 98.00 87 ALA A C 1
ATOM 657 O O . ALA A 1 87 ? -5.196 -5.993 -2.741 1.00 98.00 87 ALA A O 1
ATOM 658 N N . ASP A 1 88 ? -5.020 -4.570 -0.996 1.00 97.50 88 ASP A N 1
ATOM 659 C CA . ASP A 1 88 ? -6.057 -3.638 -1.435 1.00 97.50 88 ASP A CA 1
ATOM 660 C C . ASP A 1 88 ? -5.481 -2.555 -2.352 1.00 97.50 88 ASP A C 1
ATOM 662 O O . ASP A 1 88 ? -6.098 -2.150 -3.336 1.00 97.50 88 ASP A O 1
ATOM 666 N N . VAL A 1 89 ? -4.277 -2.066 -2.034 1.00 96.44 89 VAL A N 1
ATOM 667 C CA . VAL A 1 89 ? -3.623 -0.989 -2.786 1.00 96.44 89 VAL A CA 1
ATOM 668 C C . VAL A 1 89 ? -2.122 -1.213 -2.923 1.00 96.44 89 VAL A C 1
ATOM 670 O O . VAL A 1 89 ? -1.4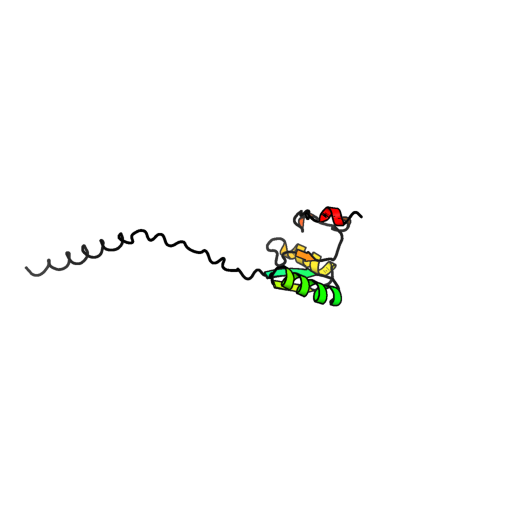50 -1.704 -2.013 1.00 96.44 89 VAL A O 1
ATOM 673 N N . MET A 1 90 ? -1.572 -0.768 -4.055 1.00 95.88 90 MET A N 1
ATOM 674 C CA . MET A 1 90 ? -0.135 -0.569 -4.219 1.00 95.88 90 MET A CA 1
ATOM 675 C C . MET A 1 90 ? 0.192 0.917 -4.048 1.00 95.88 90 MET A C 1
ATOM 677 O O . MET A 1 90 ? -0.219 1.749 -4.856 1.00 95.88 90 MET A O 1
ATOM 681 N N . PHE A 1 91 ? 0.941 1.262 -3.003 1.00 96.06 91 PHE A N 1
ATOM 682 C CA . PHE A 1 91 ? 1.353 2.633 -2.718 1.00 96.06 91 PHE A CA 1
ATOM 683 C C . PHE A 1 91 ? 2.788 2.878 -3.196 1.00 96.06 91 PHE A C 1
ATOM 685 O O . PHE A 1 91 ? 3.748 2.457 -2.549 1.00 96.06 91 PHE A O 1
ATOM 692 N N . GLY A 1 92 ? 2.934 3.582 -4.321 1.00 93.44 92 GLY A N 1
ATOM 693 C CA . GLY A 1 92 ? 4.218 3.875 -4.969 1.00 93.44 92 GLY A CA 1
ATOM 694 C C . GLY A 1 92 ? 4.549 2.911 -6.116 1.00 93.44 92 GLY A C 1
ATOM 695 O O . GLY A 1 92 ? 3.681 2.240 -6.664 1.00 93.44 92 GLY A O 1
ATOM 696 N N . GLY A 1 93 ? 5.825 2.839 -6.500 1.00 88.00 93 GLY A N 1
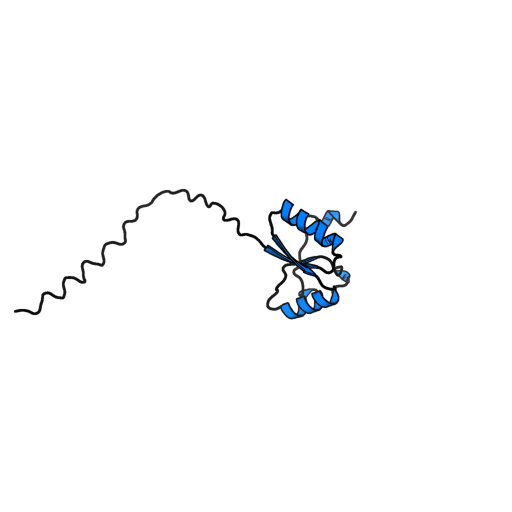ATOM 697 C CA . GLY A 1 93 ? 6.318 1.894 -7.508 1.00 88.00 93 GLY A CA 1
ATOM 698 C C . GLY A 1 93 ? 6.428 2.459 -8.920 1.00 88.00 93 GLY A C 1
ATOM 699 O O . GLY A 1 93 ? 7.518 2.866 -9.320 1.00 88.00 93 GLY A O 1
ATOM 700 N N . LEU A 1 94 ? 5.343 2.436 -9.697 1.00 81.81 94 LEU A N 1
ATOM 701 C CA . LEU A 1 94 ? 5.323 2.931 -11.079 1.00 81.81 94 LEU A CA 1
ATOM 702 C C . LEU A 1 94 ? 4.207 3.953 -11.280 1.00 81.81 94 LEU A C 1
ATOM 704 O O . LEU A 1 94 ? 3.104 3.799 -10.768 1.00 81.81 94 LEU A O 1
ATOM 708 N N . ASN A 1 95 ? 4.476 4.963 -12.106 1.00 79.19 95 ASN A N 1
ATOM 709 C CA . ASN A 1 95 ? 3.418 5.819 -12.633 1.00 79.19 95 ASN A CA 1
ATOM 710 C C . ASN A 1 95 ? 2.602 5.034 -13.665 1.00 79.19 95 ASN A C 1
ATOM 712 O O . ASN A 1 95 ? 3.159 4.188 -14.370 1.00 79.19 95 ASN A O 1
ATOM 716 N N . LYS A 1 96 ? 1.319 5.382 -13.825 1.00 73.19 96 LYS A N 1
ATOM 717 C CA . LYS A 1 96 ? 0.393 4.722 -14.762 1.00 73.19 96 LYS A CA 1
ATOM 718 C C . LYS A 1 96 ? 0.981 4.510 -16.163 1.00 73.19 96 LYS A C 1
ATOM 720 O O . LYS A 1 96 ? 0.843 3.433 -16.721 1.00 73.19 96 LYS A O 1
ATOM 725 N N . SER A 1 97 ? 1.705 5.493 -16.705 1.00 74.81 97 SER A N 1
ATOM 726 C CA . SER A 1 97 ? 2.317 5.414 -18.043 1.00 74.81 97 SER A CA 1
ATOM 727 C C . SER A 1 97 ? 3.376 4.318 -18.211 1.00 74.81 97 SER A C 1
ATOM 729 O O . SER A 1 97 ? 3.754 4.008 -19.338 1.00 74.81 97 SER A O 1
ATOM 731 N N . LYS A 1 98 ? 3.883 3.754 -17.110 1.00 79.19 98 LYS A N 1
ATOM 732 C CA . LYS A 1 98 ? 4.883 2.679 -17.096 1.00 79.19 98 LYS A CA 1
ATOM 733 C C . LYS A 1 98 ? 4.287 1.317 -16.728 1.00 79.19 98 LYS A C 1
ATOM 735 O O . LYS A 1 98 ? 5.032 0.340 -16.695 1.00 79.19 98 LYS A O 1
ATOM 740 N N . LEU A 1 99 ? 2.986 1.240 -16.435 1.00 80.88 99 LEU A N 1
ATOM 741 C CA . LEU A 1 99 ? 2.307 -0.031 -16.202 1.00 80.88 99 LEU A CA 1
ATOM 742 C C . LEU A 1 99 ? 2.161 -0.771 -17.533 1.00 80.88 99 LEU A C 1
ATOM 744 O O . LEU A 1 99 ? 1.626 -0.239 -18.501 1.00 80.88 99 LEU A O 1
ATOM 748 N N . THR A 1 100 ? 2.666 -2.000 -17.579 1.00 80.06 100 THR A N 1
ATOM 749 C CA . 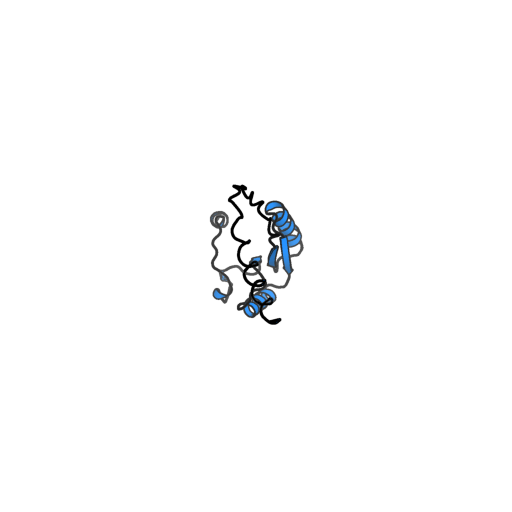THR A 1 100 ? 2.640 -2.842 -18.783 1.00 80.06 100 THR A CA 1
ATOM 750 C C . THR A 1 100 ? 1.331 -3.608 -18.948 1.00 80.06 100 THR A C 1
ATOM 752 O O . THR A 1 100 ? 1.025 -4.048 -20.050 1.00 80.06 100 THR A O 1
ATOM 755 N N . ASP A 1 101 ? 0.573 -3.777 -17.863 1.00 85.69 101 ASP A N 1
ATOM 756 C CA . ASP A 1 101 ? -0.739 -4.419 -17.857 1.00 85.69 101 ASP A CA 1
ATOM 757 C C . ASP A 1 101 ? -1.688 -3.616 -16.961 1.00 85.69 101 ASP A C 1
ATOM 759 O O . ASP A 1 101 ? -1.602 -3.663 -15.733 1.00 85.69 101 ASP A O 1
ATOM 763 N N . GLU A 1 102 ? -2.573 -2.835 -17.584 1.00 83.56 102 GLU A N 1
ATOM 764 C CA . GLU A 1 102 ? -3.566 -2.034 -16.861 1.00 83.56 102 GLU A CA 1
ATOM 765 C C . GLU A 1 102 ? -4.657 -2.897 -16.211 1.00 83.56 102 GLU A C 1
ATOM 767 O O . GLU A 1 102 ? -5.332 -2.417 -15.306 1.00 83.56 102 GLU A O 1
ATOM 772 N N . ASN A 1 103 ? -4.831 -4.160 -16.622 1.00 90.00 103 ASN A N 1
ATOM 773 C CA . ASN A 1 103 ? -5.883 -5.026 -16.076 1.00 90.00 103 ASN A CA 1
ATOM 774 C C . ASN A 1 103 ? -5.552 -5.556 -14.675 1.00 90.00 103 ASN A C 1
ATOM 776 O O . ASN A 1 103 ? -6.400 -6.174 -14.039 1.00 90.00 103 ASN A O 1
ATOM 780 N N . LEU A 1 104 ? -4.326 -5.322 -14.199 1.00 91.62 104 LEU A N 1
ATOM 781 C CA . LEU A 1 104 ? -3.903 -5.661 -12.843 1.00 91.62 104 LEU A CA 1
ATOM 782 C C . LEU A 1 104 ? -4.428 -4.681 -11.785 1.00 91.62 104 LEU A C 1
ATOM 784 O O . LEU A 1 104 ? -4.277 -4.951 -10.596 1.00 91.62 104 LEU A O 1
ATOM 788 N N . PHE A 1 105 ? -5.008 -3.550 -12.196 1.00 92.62 105 PHE A N 1
ATOM 789 C CA . PHE A 1 105 ? -5.459 -2.498 -11.292 1.00 92.62 105 PHE A CA 1
ATOM 790 C C . PHE A 1 105 ? -6.869 -2.034 -11.640 1.00 92.62 105 PHE A C 1
ATOM 792 O O . PHE A 1 105 ? -7.232 -1.873 -12.807 1.00 92.62 105 PHE A O 1
ATOM 799 N N . GLU A 1 106 ? -7.654 -1.740 -10.610 1.00 92.56 106 GLU A N 1
ATOM 800 C CA . GLU A 1 106 ? -8.947 -1.098 -10.793 1.00 92.56 106 GLU A CA 1
ATOM 801 C C . GLU A 1 106 ? -8.774 0.379 -11.160 1.00 92.56 106 GLU A C 1
ATOM 803 O O . GLU A 1 106 ? -7.925 1.098 -10.624 1.00 92.56 106 GLU A O 1
ATOM 808 N N . LYS A 1 107 ? -9.600 0.862 -12.094 1.00 91.31 107 LYS A N 1
ATOM 809 C CA . LYS A 1 107 ? -9.607 2.280 -12.460 1.00 91.31 107 LYS A CA 1
ATOM 810 C C . LYS A 1 107 ? -10.233 3.088 -11.330 1.00 91.31 107 LYS A C 1
ATOM 812 O O . LYS A 1 107 ? -11.417 2.942 -11.045 1.00 91.31 107 LYS A O 1
ATOM 817 N N . TYR A 1 108 ? -9.456 4.004 -10.769 1.00 91.25 108 TYR A N 1
ATOM 818 C CA . TYR A 1 108 ? -9.907 4.929 -9.738 1.00 91.25 108 TYR A CA 1
ATOM 819 C C . TYR A 1 108 ? -9.409 6.348 -10.035 1.00 91.25 108 TYR A C 1
ATOM 821 O O . TYR A 1 108 ? -8.241 6.547 -10.367 1.00 91.25 108 TYR A O 1
ATOM 829 N N . THR A 1 109 ? -10.298 7.337 -9.915 1.00 91.44 109 THR A N 1
ATOM 830 C CA . THR A 1 109 ? -9.965 8.765 -10.009 1.00 91.44 109 THR A CA 1
ATOM 831 C C . THR A 1 109 ? -10.331 9.422 -8.690 1.00 91.44 109 THR A C 1
ATOM 833 O O . THR A 1 109 ? -11.492 9.414 -8.280 1.00 91.44 109 THR A O 1
ATOM 836 N N . SER A 1 110 ? -9.334 9.988 -8.016 1.00 92.31 110 SER A N 1
ATOM 837 C CA . SER A 1 110 ? -9.539 10.646 -6.730 1.00 92.31 110 SER A CA 1
ATOM 838 C C . SER A 1 110 ? -10.262 11.980 -6.905 1.00 92.31 110 SER A C 1
ATOM 840 O O . SER A 1 110 ? -9.992 12.727 -7.843 1.00 92.31 110 SER A O 1
ATOM 842 N N . LYS A 1 111 ? -11.091 12.366 -5.927 1.00 94.94 111 LYS A N 1
ATOM 843 C CA . LYS A 1 111 ? -11.609 13.745 -5.827 1.00 94.94 111 LYS A CA 1
ATOM 844 C C . LYS A 1 111 ? -10.488 14.797 -5.726 1.00 94.94 111 LYS A C 1
ATOM 846 O O . LYS A 1 111 ? -10.720 15.965 -6.012 1.00 94.94 111 LYS A O 1
ATOM 851 N N . ASN A 1 112 ? -9.286 14.369 -5.333 1.00 92.25 112 ASN A N 1
ATOM 852 C CA . ASN A 1 112 ? -8.097 15.207 -5.202 1.00 92.25 112 ASN A CA 1
ATOM 853 C C . ASN A 1 112 ? -7.232 15.244 -6.479 1.00 92.25 112 ASN A C 1
ATOM 855 O O . ASN A 1 112 ? -6.184 15.880 -6.453 1.00 92.25 112 ASN A O 1
ATOM 859 N N . GLU A 1 113 ? -7.637 14.593 -7.579 1.00 88.06 113 GLU A N 1
ATOM 860 C CA . GLU A 1 113 ? -6.865 14.530 -8.839 1.00 88.06 113 GLU A CA 1
ATOM 861 C C . GLU A 1 113 ? -6.421 15.919 -9.328 1.00 88.06 113 GLU A C 1
ATOM 863 O O . GLU A 1 113 ? -5.282 16.116 -9.740 1.00 88.06 113 GLU A O 1
ATOM 868 N N . ALA A 1 114 ? -7.298 16.920 -9.200 1.00 89.06 114 ALA A N 1
ATOM 869 C CA . ALA A 1 114 ? -7.023 18.291 -9.625 1.00 89.06 114 ALA A CA 1
ATOM 870 C C . ALA A 1 114 ? -5.820 18.942 -8.910 1.00 89.06 114 ALA A C 1
ATOM 872 O O . ALA A 1 114 ? -5.261 19.904 -9.428 1.00 89.06 114 ALA A O 1
ATOM 873 N N . LEU A 1 115 ? -5.401 18.432 -7.746 1.00 87.19 115 LEU A N 1
ATOM 874 C CA . LEU A 1 115 ? -4.245 18.952 -7.007 1.00 87.19 115 LEU A CA 1
ATOM 875 C C . LEU A 1 115 ? -2.898 18.536 -7.623 1.00 87.19 115 LEU A C 1
ATOM 877 O O . LEU A 1 115 ? -1.877 19.123 -7.280 1.00 87.19 115 LEU A O 1
ATOM 881 N N . TYR A 1 116 ? -2.882 17.541 -8.516 1.00 70.38 116 TYR A N 1
ATOM 882 C CA . TYR A 1 116 ? -1.658 16.953 -9.076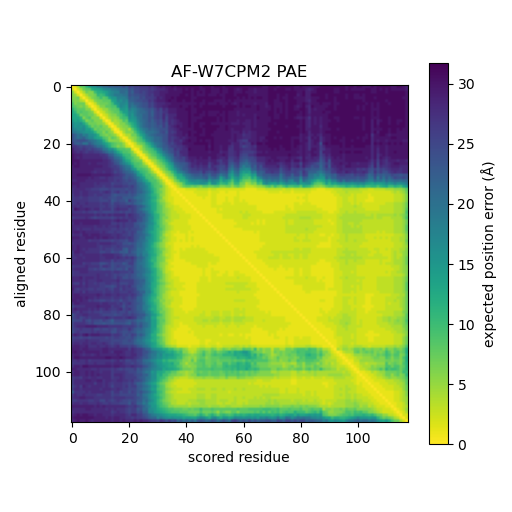 1.00 70.38 116 TYR A CA 1
ATOM 883 C C . TYR A 1 116 ? -1.147 17.651 -10.353 1.00 70.38 116 TYR A C 1
ATOM 885 O O . TYR A 1 116 ? -0.084 17.301 -10.862 1.00 70.38 116 TYR A O 1
ATOM 893 N N . HIS A 1 117 ? -1.900 18.617 -10.888 1.00 65.31 117 HIS A N 1
ATOM 894 C CA . HIS A 1 117 ? -1.625 19.287 -12.168 1.00 65.31 117 HIS A CA 1
ATOM 895 C C . HIS A 1 117 ? -1.161 20.751 -12.038 1.00 65.31 117 HIS A C 1
ATOM 897 O O . HIS A 1 117 ? -1.179 21.473 -13.036 1.00 65.31 117 HIS A O 1
ATOM 903 N N . ASN A 1 118 ? -0.748 21.180 -10.840 1.00 47.03 118 ASN A N 1
ATOM 904 C CA . ASN A 1 118 ? -0.219 22.527 -10.582 1.00 47.03 118 ASN A CA 1
ATOM 905 C C . ASN A 1 118 ? 1.308 22.578 -10.662 1.00 47.03 118 ASN A C 1
ATOM 907 O O . ASN A 1 118 ? 1.953 21.678 -10.080 1.00 47.03 118 ASN A O 1
#

Secondary structure (DSSP, 8-state):
--S-SSSSSSTTSSSSSS------------------EEEEEE-S-HHHHHHHHHHHHHHH--EEEEEE--HHHHHHHHHHHTTS-S-SEE-SS--GGG-S-GGGS-----TTGGGGG-

pLDDT: mean 80.32, std 20.77, range [37.5, 98.44]

Solvent-accessible surface area (backbone atoms only — not comparable to full-atom values): 7997 Å² total; per-residue (Å²): 139,93,85,79,82,80,78,70,73,75,74,73,76,79,76,86,84,85,82,80,73,91,71,95,64,81,73,75,75,68,74,73,77,69,87,47,69,45,32,36,36,29,46,60,54,69,73,55,52,71,51,49,49,59,53,48,27,71,74,70,67,39,44,72,47,78,48,76,48,54,49,73,56,50,52,52,47,52,66,72,26,66,94,62,64,81,57,79,45,72,54,66,71,69,60,78,94,71,56,91,59,68,87,81,54,85,91,80,81,62,95,62,54,79,72,75,78,118

Radius of gyration: 28.65 Å; Cα contacts (8 Å, |Δi|>4): 82; chains: 1; bounding box: 69×74×48 Å

Foldseek 3Di:
DPPDPPPPPVVPPPPPDPDDDDDPPPPPPPPPPPQAEAEEEEQDDPVVCVPVQVVCCVVPVHHYDYDYDALVVVVVLLVVCVVPDPHPYYDDRDDPVPDPDPSSDDDDDDPCNVVVPD

Mean predicted aligned error: 13.66 Å